Protein AF-A0AAE0E2T1-F1 (afdb_monomer_lite)

Radius of gyration: 16.75 Å; chains: 1; bounding box: 34×40×48 Å

Foldseek 3Di:
DPPPVVVVVPPAWDWDDDPWKTKTKGKDWDDDDPPLPDDDDDPVNVQPFTWMKMKMKIDTPPAQKIKIKIFIAGPVRHTPDMDIDIGGHDDDRVVRRVVNVVVSVVVCVVVVRDDDDD

Organism: NCBI:txid43782

Secondary structure (DSSP, 8-state):
--TTHHHHHTTTEEEEE-SSEEEEEEEEEPP--TTTTS----GGGGGSS--EEEEEEEEETT-SEEEEEEEEE-TT--EEEEEEEEEES---HHHHHHHHHHHHHHHHHHTT------

pLDDT: mean 70.56, std 21.4, range [35.97, 95.19]

Sequence (118 aa):
MKGIIERERERERVWFEDEENLWKRRVVASPRCDKCADLVESISHAIFCHLKLNTAVVIRKNVRSIGVEAAIQDDKGLVIAALSIQLPGLFNADIGELIALREGLLLVHLYNLQIDSA

Structure (mmCIF, N/CA/C/O backbone):
data_AF-A0AAE0E2T1-F1
#
_entry.id   AF-A0AAE0E2T1-F1
#
loop_
_atom_site.group_PDB
_atom_site.id
_atom_site.type_symbol
_atom_site.label_atom_id
_atom_site.label_alt_id
_atom_site.label_comp_id
_atom_site.label_asym_id
_atom_site.label_entity_id
_atom_site.label_seq_id
_atom_site.pdbx_PDB_ins_code
_atom_site.Cartn_x
_atom_site.Cartn_y
_atom_site.Cartn_z
_atom_site.occupancy
_atom_site.B_iso_or_equiv
_atom_site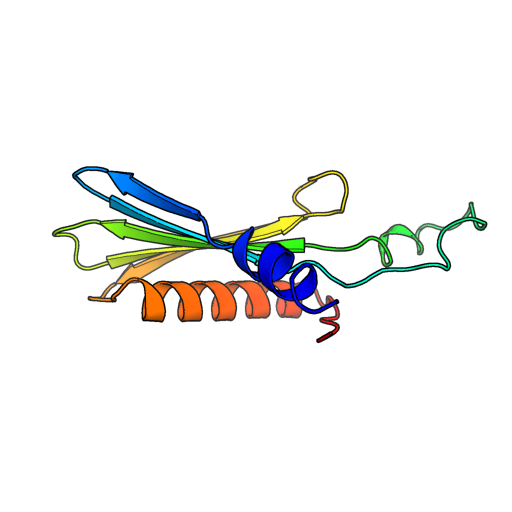.auth_seq_id
_atom_site.auth_comp_id
_atom_site.auth_asym_id
_atom_site.auth_atom_id
_atom_site.pdbx_PDB_model_num
ATOM 1 N N . MET A 1 1 ? -4.810 -30.250 -14.085 1.00 42.56 1 MET A N 1
ATOM 2 C CA . MET A 1 1 ? -3.946 -29.058 -14.251 1.00 42.56 1 MET A CA 1
ATOM 3 C C . MET A 1 1 ? -4.628 -27.780 -13.719 1.00 42.56 1 MET A C 1
ATOM 5 O O . MET A 1 1 ? -4.582 -26.753 -14.373 1.00 42.56 1 MET A O 1
ATOM 9 N N . LYS A 1 2 ? -5.274 -27.831 -12.535 1.00 41.34 2 LYS A N 1
ATOM 10 C CA . LYS A 1 2 ? -5.961 -26.678 -11.900 1.00 41.34 2 LYS A CA 1
ATOM 11 C C . LYS A 1 2 ? -5.257 -26.139 -10.639 1.00 41.34 2 LYS A C 1
ATOM 13 O O . LYS A 1 2 ? -5.540 -25.034 -10.219 1.00 41.34 2 LYS A O 1
ATOM 18 N N . GLY A 1 3 ? -4.291 -26.869 -10.074 1.00 37.16 3 GLY A N 1
ATOM 19 C CA . GLY A 1 3 ? -3.725 -26.562 -8.749 1.00 37.16 3 GLY A CA 1
ATOM 20 C C . GLY A 1 3 ? -2.478 -25.667 -8.704 1.00 37.16 3 GLY A C 1
ATOM 21 O O . GLY A 1 3 ? -1.849 -25.614 -7.649 1.00 37.16 3 GLY A O 1
ATOM 22 N N . ILE A 1 4 ? -2.070 -25.038 -9.814 1.00 42.09 4 ILE A N 1
ATOM 23 C CA . ILE A 1 4 ? -0.906 -24.123 -9.855 1.00 42.09 4 ILE A CA 1
ATOM 24 C C . ILE A 1 4 ? -1.366 -22.656 -9.835 1.00 42.09 4 ILE A C 1
ATOM 26 O O . ILE A 1 4 ? -0.802 -21.863 -9.093 1.00 42.09 4 ILE A O 1
ATOM 30 N N . ILE A 1 5 ? -2.460 -22.327 -10.532 1.00 44.03 5 ILE A N 1
ATOM 31 C CA . ILE A 1 5 ? -3.003 -20.957 -10.607 1.00 44.03 5 ILE A CA 1
ATOM 32 C C . ILE A 1 5 ? -3.603 -20.504 -9.259 1.00 44.03 5 ILE A C 1
ATOM 34 O O . ILE A 1 5 ? -3.469 -19.345 -8.878 1.00 44.03 5 ILE A O 1
ATOM 38 N N . GLU A 1 6 ? -4.200 -21.414 -8.479 1.00 40.91 6 GLU A N 1
ATOM 39 C CA . GLU A 1 6 ? -4.692 -21.097 -7.123 1.00 40.91 6 GLU A CA 1
ATOM 40 C C . GLU A 1 6 ? -3.555 -20.901 -6.109 1.00 40.91 6 GLU A C 1
ATOM 42 O O . GLU A 1 6 ? -3.631 -20.012 -5.266 1.00 40.91 6 GLU A O 1
ATOM 47 N N . ARG A 1 7 ? -2.441 -21.634 -6.253 1.00 39.91 7 ARG A N 1
ATOM 48 C CA . ARG A 1 7 ? -1.286 -21.532 -5.343 1.00 39.91 7 ARG A CA 1
ATOM 49 C C . ARG A 1 7 ? -0.430 -20.279 -5.540 1.00 39.91 7 ARG A C 1
ATOM 51 O O . ARG A 1 7 ? 0.361 -19.956 -4.655 1.00 39.91 7 ARG A O 1
ATOM 58 N N . GLU A 1 8 ? -0.557 -19.588 -6.670 1.00 39.31 8 GLU A N 1
ATOM 59 C CA . GLU A 1 8 ? 0.080 -18.280 -6.885 1.00 39.31 8 GLU A CA 1
ATOM 60 C C . GLU A 1 8 ? -0.802 -17.121 -6.393 1.00 39.31 8 GLU A C 1
ATOM 62 O O . GLU A 1 8 ? -0.264 -16.152 -5.865 1.00 39.31 8 GLU A O 1
ATOM 67 N N . ARG A 1 9 ? -2.140 -17.259 -6.408 1.00 40.44 9 ARG A N 1
ATOM 68 C CA . ARG A 1 9 ? -3.065 -16.292 -5.774 1.00 40.44 9 ARG A CA 1
ATOM 69 C C . ARG A 1 9 ? -2.967 -16.244 -4.246 1.00 40.44 9 ARG A C 1
ATOM 71 O O . ARG A 1 9 ? -3.300 -15.225 -3.647 1.00 40.44 9 ARG A O 1
ATOM 78 N N . GLU A 1 10 ? -2.525 -17.326 -3.612 1.00 39.69 10 GLU A N 1
ATOM 79 C CA . GLU A 1 10 ? -2.440 -17.446 -2.148 1.00 39.69 10 GLU A CA 1
ATOM 80 C C . GLU A 1 10 ? -1.107 -16.984 -1.538 1.00 39.69 10 GLU A C 1
ATOM 82 O O . GLU A 1 10 ? -1.016 -16.844 -0.321 1.00 39.69 10 GLU A O 1
ATOM 87 N N . ARG A 1 11 ? -0.076 -16.681 -2.344 1.00 42.00 11 ARG A N 1
ATOM 88 C CA . ARG A 1 11 ? 1.233 -16.238 -1.816 1.00 42.00 11 ARG A CA 1
ATOM 89 C C . ARG A 1 11 ? 1.331 -14.750 -1.470 1.00 42.00 11 ARG A C 1
ATOM 91 O O . ARG A 1 11 ? 2.320 -14.352 -0.865 1.00 42.00 11 ARG A O 1
ATOM 98 N N . GLU A 1 12 ? 0.341 -13.929 -1.815 1.00 47.78 12 GLU A N 1
ATOM 99 C CA . GLU A 1 12 ? 0.452 -12.460 -1.722 1.00 47.78 12 GLU A CA 1
ATOM 100 C C . GLU A 1 12 ? -0.390 -11.803 -0.620 1.00 47.78 12 GLU A C 1
ATOM 102 O O . GLU A 1 12 ? -0.497 -10.578 -0.577 1.00 47.78 12 GLU A O 1
ATOM 107 N N . ARG A 1 13 ? -0.964 -12.584 0.302 1.00 47.78 13 ARG A N 1
ATOM 108 C CA . ARG A 1 13 ? -1.699 -12.053 1.457 1.00 47.78 13 ARG A CA 1
ATOM 109 C C . ARG A 1 13 ? -1.110 -12.622 2.740 1.00 47.78 13 ARG A C 1
ATOM 111 O O . ARG A 1 13 ? -1.481 -13.709 3.169 1.00 47.78 13 ARG A O 1
ATOM 118 N N . VAL A 1 14 ? -0.174 -11.889 3.334 1.00 55.31 14 VAL A N 1
ATOM 119 C CA . VAL A 1 14 ? 0.407 -12.274 4.623 1.00 55.31 14 VAL A CA 1
ATOM 120 C C . VAL A 1 14 ? -0.293 -11.494 5.725 1.00 55.31 14 VAL A C 1
ATOM 122 O O . VAL A 1 14 ? -0.335 -10.262 5.689 1.00 55.31 14 VAL A O 1
ATOM 125 N N . TRP A 1 15 ? -0.858 -12.233 6.673 1.00 47.22 15 TRP A N 1
ATOM 126 C CA . TRP A 1 15 ? -1.430 -11.703 7.900 1.00 47.22 15 TRP A CA 1
ATOM 127 C C . TRP A 1 15 ? -0.422 -11.892 9.026 1.00 47.22 15 TRP A C 1
ATOM 129 O O . TRP A 1 15 ? 0.064 -13.003 9.235 1.00 47.22 15 TRP A O 1
ATOM 139 N N . PHE A 1 16 ? -0.125 -10.813 9.742 1.00 48.97 16 PHE A N 1
ATOM 140 C CA . PHE A 1 16 ? 0.597 -10.876 11.006 1.00 48.97 16 PHE A CA 1
ATOM 141 C C . PHE A 1 16 ? -0.290 -10.258 12.081 1.00 48.97 16 PHE A C 1
ATOM 143 O O . PHE A 1 16 ? -0.753 -9.122 11.939 1.00 48.97 16 PHE A O 1
ATOM 150 N N . GLU A 1 17 ? -0.544 -11.034 13.128 1.00 48.94 17 GLU A N 1
ATOM 151 C CA . GLU A 1 17 ? -1.265 -10.600 14.316 1.00 48.94 17 GLU A CA 1
ATOM 152 C C . GLU A 1 17 ? -0.275 -10.564 15.478 1.00 48.94 17 GLU A C 1
ATOM 154 O O . GLU A 1 17 ? 0.371 -11.567 15.782 1.00 48.94 17 GLU A O 1
ATOM 159 N N . ASP A 1 18 ? -0.157 -9.405 16.115 1.00 58.91 18 ASP A N 1
ATOM 160 C CA . ASP A 1 18 ? 0.387 -9.294 17.464 1.00 58.91 18 ASP A CA 1
ATOM 161 C C . ASP A 1 18 ? -0.729 -8.818 18.413 1.00 58.91 18 ASP A C 1
ATOM 163 O O . ASP A 1 18 ? -1.857 -8.525 17.988 1.00 58.91 18 ASP A O 1
ATOM 167 N N . GLU A 1 19 ? -0.475 -8.814 19.724 1.00 52.72 19 GLU A N 1
ATOM 168 C CA . GLU A 1 19 ? -1.513 -8.489 20.710 1.00 52.72 19 GLU A CA 1
ATOM 169 C C . GLU A 1 19 ? -2.131 -7.091 20.479 1.00 52.72 19 GLU A C 1
ATOM 171 O O . GLU A 1 19 ? -3.314 -6.895 20.775 1.00 52.72 19 GLU A O 1
ATOM 176 N N . GLU A 1 20 ? -1.412 -6.166 19.829 1.00 54.84 20 GLU A N 1
ATOM 177 C CA . GLU A 1 20 ? -1.783 -4.752 19.688 1.00 54.84 20 GLU A CA 1
ATOM 178 C C . GLU A 1 20 ? -2.171 -4.325 18.258 1.00 54.84 20 GLU A C 1
ATOM 180 O O . GLU A 1 20 ? -2.929 -3.361 18.086 1.00 54.84 20 GLU A O 1
ATOM 185 N N . ASN A 1 21 ? -1.711 -5.040 17.228 1.00 54.31 21 ASN A N 1
ATOM 186 C CA . ASN A 1 21 ? -1.791 -4.620 15.832 1.00 54.31 21 ASN A CA 1
ATOM 187 C C . ASN A 1 21 ? -2.232 -5.744 14.893 1.00 54.31 21 ASN A C 1
ATOM 189 O O . ASN A 1 21 ? -1.878 -6.914 15.045 1.00 54.31 21 ASN A O 1
ATOM 193 N N . LEU A 1 22 ? -2.961 -5.345 13.853 1.00 59.84 22 LEU A N 1
ATOM 194 C CA . LEU A 1 22 ? -3.305 -6.202 12.730 1.00 59.84 22 LEU A CA 1
ATOM 195 C C . LEU A 1 22 ? -2.690 -5.633 11.451 1.00 59.84 22 LEU A C 1
ATOM 197 O O . LEU A 1 22 ? -2.949 -4.478 11.096 1.00 59.84 22 LEU A O 1
ATOM 201 N N . TRP A 1 23 ? -1.880 -6.448 10.777 1.00 58.22 23 TRP A N 1
ATOM 202 C CA . TRP A 1 23 ? -1.137 -6.058 9.582 1.00 58.22 23 TRP A CA 1
ATOM 203 C C . TRP A 1 23 ? -1.592 -6.869 8.377 1.00 58.22 23 TRP A C 1
ATOM 205 O O . TRP A 1 23 ? -1.654 -8.101 8.429 1.00 58.22 23 TRP A O 1
ATOM 215 N N . LYS A 1 24 ? -1.854 -6.178 7.266 1.00 63.75 24 LYS A N 1
ATOM 216 C CA . LYS A 1 24 ? -2.123 -6.816 5.974 1.00 63.75 24 LYS A CA 1
ATOM 217 C C . LYS A 1 24 ? -1.251 -6.181 4.908 1.00 63.75 24 LYS A C 1
ATOM 219 O O . LYS A 1 24 ? -1.304 -4.968 4.717 1.00 63.75 24 LYS A O 1
ATOM 224 N N . ARG A 1 25 ? -0.465 -7.003 4.212 1.00 57.75 25 ARG A N 1
ATOM 225 C CA . ARG A 1 25 ? 0.360 -6.584 3.073 1.00 57.75 25 ARG A CA 1
ATOM 226 C C . ARG A 1 25 ? -0.163 -7.228 1.799 1.00 57.75 25 ARG A C 1
ATOM 228 O O . ARG A 1 25 ? -0.399 -8.435 1.779 1.00 57.75 25 ARG A O 1
ATOM 235 N N . ARG A 1 26 ? -0.279 -6.425 0.744 1.00 59.53 26 ARG A N 1
ATOM 236 C CA . ARG A 1 26 ? -0.561 -6.875 -0.617 1.00 59.53 26 ARG A CA 1
ATOM 237 C C . ARG A 1 26 ? 0.539 -6.406 -1.555 1.00 59.53 26 ARG A C 1
ATOM 239 O O . ARG A 1 26 ? 1.059 -5.298 -1.433 1.00 59.53 26 ARG A O 1
ATOM 246 N N . VAL A 1 27 ? 0.877 -7.272 -2.491 1.00 56.41 27 VAL A N 1
ATOM 247 C CA . VAL A 1 27 ? 1.742 -6.986 -3.624 1.00 56.41 27 VAL A CA 1
ATOM 248 C C . VAL A 1 27 ? 0.886 -7.011 -4.878 1.00 56.41 27 VAL A C 1
ATOM 250 O O . VAL A 1 27 ? 0.081 -7.918 -5.034 1.00 56.41 27 VAL A O 1
ATOM 253 N N . VAL A 1 28 ? 1.075 -6.049 -5.773 1.00 55.72 28 VAL A N 1
ATOM 254 C CA . VAL A 1 28 ? 0.568 -6.115 -7.143 1.00 55.72 28 VAL A CA 1
ATOM 255 C C . VAL A 1 28 ? 1.773 -6.039 -8.073 1.00 55.72 28 VAL A C 1
ATOM 257 O O . VAL A 1 28 ? 2.445 -5.008 -8.140 1.00 55.72 28 VAL A O 1
ATOM 260 N N . ALA A 1 29 ? 2.089 -7.154 -8.728 1.00 49.44 29 ALA A N 1
ATOM 261 C CA . ALA A 1 29 ? 3.136 -7.236 -9.742 1.00 49.44 29 ALA A CA 1
ATO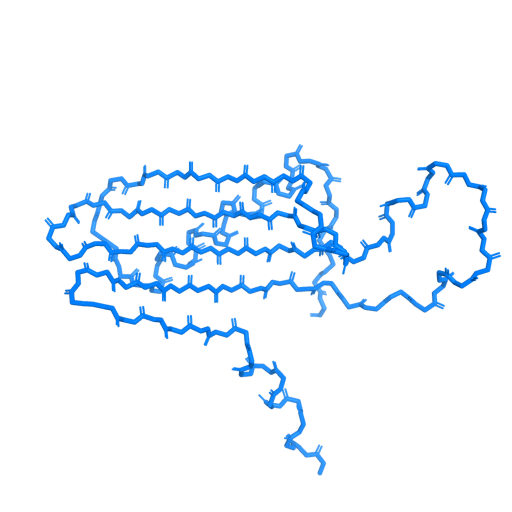M 262 C C . ALA A 1 29 ? 2.535 -7.086 -11.150 1.00 49.44 29 ALA A C 1
ATOM 264 O O . ALA A 1 29 ? 1.431 -7.570 -11.401 1.00 49.44 29 ALA A O 1
ATOM 265 N N . SER A 1 30 ? 3.270 -6.449 -12.065 1.00 45.41 30 SER A N 1
ATOM 266 C CA . SER A 1 30 ? 2.921 -6.419 -13.492 1.00 45.41 30 SER A CA 1
ATOM 267 C C . SER A 1 30 ? 3.277 -7.761 -14.180 1.00 45.41 30 SER A C 1
ATOM 269 O O . SER A 1 30 ? 4.240 -8.417 -13.762 1.00 45.41 30 SER A O 1
ATOM 271 N N . PRO A 1 31 ? 2.527 -8.243 -15.194 1.00 44.66 31 PRO A N 1
ATOM 272 C CA . PRO A 1 31 ? 2.825 -9.497 -15.886 1.00 44.66 31 PRO A CA 1
ATOM 273 C C . PRO A 1 31 ? 3.786 -9.285 -17.068 1.00 44.66 31 PRO A C 1
ATOM 275 O O . PRO A 1 31 ? 3.455 -8.611 -18.031 1.00 44.66 31 PRO A O 1
ATOM 278 N N . ARG A 1 32 ? 4.968 -9.911 -16.979 1.00 46.56 32 ARG A N 1
ATOM 279 C CA . ARG A 1 32 ? 5.972 -10.280 -18.018 1.00 46.56 32 ARG A CA 1
ATOM 280 C C . ARG A 1 32 ? 6.192 -9.360 -19.250 1.00 46.56 32 ARG A C 1
ATOM 282 O O . ARG A 1 32 ? 5.332 -9.191 -20.102 1.00 46.56 32 ARG A O 1
ATOM 289 N N . CYS A 1 33 ? 7.449 -8.916 -19.420 1.00 48.91 33 CYS A N 1
ATOM 290 C CA . CYS A 1 33 ? 8.010 -8.360 -20.662 1.00 48.91 33 CYS A CA 1
ATOM 291 C C . CYS A 1 33 ? 8.965 -9.407 -21.242 1.00 48.91 33 CYS A C 1
ATOM 293 O O . CYS A 1 33 ? 10.053 -9.594 -20.702 1.00 48.91 33 CYS A O 1
ATOM 295 N N . ASP A 1 34 ? 8.604 -10.042 -22.354 1.00 48.91 34 ASP A N 1
ATOM 296 C CA . ASP A 1 34 ? 9.499 -10.975 -23.060 1.00 48.91 34 ASP A CA 1
ATOM 297 C C . ASP A 1 34 ? 10.457 -10.245 -24.036 1.00 48.91 34 ASP A C 1
ATOM 299 O O . ASP A 1 34 ? 11.299 -10.865 -24.676 1.00 48.91 34 ASP A O 1
ATOM 303 N N . LYS A 1 35 ? 10.341 -8.914 -24.172 1.00 49.31 35 LYS A N 1
ATOM 304 C CA . LYS A 1 35 ? 11.055 -8.090 -25.177 1.00 49.31 35 LYS A CA 1
ATOM 305 C C . LYS A 1 35 ? 12.369 -7.470 -24.693 1.00 49.31 35 LYS A C 1
ATOM 307 O O . LYS A 1 35 ? 13.042 -6.778 -25.450 1.00 49.31 35 LYS A O 1
ATOM 312 N N . CYS A 1 36 ? 12.719 -7.687 -23.435 1.00 50.62 36 CYS A N 1
ATOM 313 C CA . CYS A 1 36 ? 13.720 -6.895 -22.735 1.00 50.62 36 CYS A CA 1
ATOM 314 C C . CYS A 1 36 ? 15.174 -7.441 -22.883 1.00 50.62 36 CYS A C 1
ATOM 316 O O . CYS A 1 36 ? 16.080 -6.934 -22.229 1.00 50.62 36 CYS A O 1
ATOM 318 N N . ALA A 1 37 ? 15.424 -8.460 -23.725 1.00 44.66 37 ALA A N 1
ATOM 319 C CA . ALA A 1 37 ? 16.718 -9.160 -23.792 1.00 44.66 37 ALA A CA 1
ATOM 320 C C . ALA A 1 37 ? 17.817 -8.481 -24.643 1.00 44.66 37 ALA A C 1
ATOM 322 O O . ALA A 1 37 ? 18.991 -8.690 -24.351 1.00 44.66 37 ALA A O 1
ATOM 323 N N . ASP A 1 38 ? 17.480 -7.654 -25.644 1.00 43.94 38 ASP A N 1
ATOM 324 C CA . ASP A 1 38 ? 18.436 -7.371 -26.737 1.00 43.94 38 ASP A CA 1
ATOM 325 C C . ASP A 1 38 ? 18.859 -5.905 -26.954 1.00 43.94 38 ASP A C 1
ATOM 327 O O . ASP A 1 38 ? 19.617 -5.637 -27.884 1.00 43.94 38 ASP A O 1
ATOM 331 N N . LEU A 1 39 ? 18.427 -4.924 -26.151 1.00 40.44 39 LEU A N 1
ATOM 332 C CA . LEU A 1 39 ? 18.713 -3.509 -26.460 1.00 40.44 39 LEU A CA 1
ATOM 333 C C . LEU A 1 39 ? 19.295 -2.730 -25.276 1.00 40.44 39 LEU A C 1
ATOM 335 O O . LEU A 1 39 ? 18.586 -2.103 -24.484 1.00 40.44 39 LEU A O 1
ATOM 339 N N . VAL A 1 40 ? 20.628 -2.762 -25.216 1.00 44.94 40 VAL A N 1
ATOM 340 C CA . VAL A 1 40 ? 21.478 -1.778 -24.537 1.00 44.94 40 VAL A CA 1
ATOM 341 C C . VAL A 1 40 ? 21.421 -0.466 -25.336 1.00 44.94 40 VAL A C 1
ATOM 343 O O . VAL A 1 40 ? 21.361 -0.496 -26.559 1.00 44.94 40 VAL A O 1
ATOM 346 N N . GLU A 1 41 ? 21.473 0.667 -24.631 1.00 43.19 41 GLU A N 1
ATOM 347 C CA . GLU A 1 41 ? 21.545 2.049 -25.149 1.00 43.19 41 GLU A CA 1
ATOM 348 C C . GLU A 1 41 ? 20.210 2.774 -25.403 1.00 43.19 41 GLU A C 1
ATOM 350 O O . GLU A 1 41 ? 19.799 3.055 -26.523 1.00 43.19 41 GLU A O 1
ATOM 355 N N . SER A 1 42 ? 19.539 3.173 -24.322 1.00 38.38 42 SER A N 1
ATOM 356 C CA . SER A 1 42 ? 19.067 4.557 -24.119 1.00 38.38 42 SER A CA 1
ATOM 357 C C . SER A 1 42 ? 18.269 4.645 -22.818 1.00 38.38 42 SER A C 1
ATOM 359 O O . SER A 1 42 ? 17.622 3.694 -22.384 1.00 38.38 42 SER A O 1
ATOM 361 N N . ILE A 1 43 ? 18.324 5.813 -22.179 1.00 38.88 43 ILE A N 1
ATOM 362 C CA . ILE A 1 43 ? 17.730 6.160 -20.872 1.00 38.88 43 ILE A CA 1
ATOM 363 C C . ILE A 1 43 ? 16.197 5.921 -20.816 1.00 38.88 43 ILE A C 1
ATOM 365 O O . ILE A 1 43 ? 15.589 5.940 -19.751 1.00 38.88 43 ILE A O 1
ATOM 369 N N . SER A 1 44 ? 15.583 5.584 -21.948 1.00 39.38 44 SER A N 1
ATOM 370 C CA . SER A 1 44 ? 14.190 5.174 -22.123 1.00 39.38 44 SER A CA 1
ATOM 371 C C . SER A 1 44 ? 13.851 3.782 -21.558 1.00 39.38 44 SER A C 1
ATOM 373 O O . SER A 1 44 ? 12.676 3.492 -21.358 1.00 39.38 44 SER A O 1
ATOM 375 N N . HIS A 1 45 ? 14.831 2.899 -21.308 1.00 35.97 45 HIS A N 1
ATOM 376 C CA . HIS A 1 45 ? 14.556 1.489 -20.960 1.00 35.97 45 HIS A CA 1
ATOM 377 C C . HIS A 1 45 ? 14.313 1.224 -19.462 1.00 35.97 45 HIS A C 1
ATOM 379 O O . HIS A 1 45 ? 13.772 0.181 -19.108 1.00 35.97 45 HIS A O 1
ATOM 385 N N . ALA A 1 46 ? 14.605 2.182 -18.574 1.00 37.47 46 ALA A N 1
ATOM 386 C CA . ALA A 1 46 ? 14.185 2.096 -17.166 1.00 37.47 46 ALA A CA 1
ATOM 387 C C . ALA A 1 46 ? 12.646 2.102 -17.003 1.00 37.47 46 ALA A C 1
ATOM 389 O O . ALA A 1 46 ? 12.132 1.805 -15.929 1.00 37.47 46 ALA A O 1
ATOM 390 N N . ILE A 1 47 ? 11.915 2.421 -18.078 1.00 45.22 47 ILE A N 1
ATOM 391 C CA . ILE A 1 47 ? 10.457 2.579 -18.110 1.00 45.22 47 ILE A CA 1
ATOM 392 C C . ILE A 1 47 ? 9.720 1.233 -18.310 1.00 45.22 47 ILE A C 1
ATOM 394 O O . ILE A 1 47 ? 8.519 1.174 -18.080 1.00 45.22 47 ILE A O 1
ATOM 398 N N . PHE A 1 48 ? 10.405 0.137 -18.672 1.00 44.28 48 PHE A N 1
ATOM 399 C CA . PHE A 1 48 ? 9.769 -1.170 -18.955 1.00 44.28 48 PHE A CA 1
ATOM 400 C C . PHE A 1 48 ? 10.164 -2.314 -17.998 1.00 44.28 48 PHE A C 1
ATOM 402 O O . PHE A 1 48 ? 9.874 -3.481 -18.268 1.00 44.28 48 PHE A O 1
ATOM 409 N N . CYS A 1 49 ? 10.793 -2.000 -16.862 1.00 53.25 49 CYS A N 1
ATOM 410 C CA . CYS A 1 49 ? 10.960 -2.958 -15.767 1.00 53.25 49 CYS A CA 1
ATOM 411 C C . CYS A 1 49 ? 9.653 -3.085 -14.972 1.00 53.25 49 CYS A C 1
ATOM 413 O O . CYS A 1 49 ? 8.955 -2.096 -14.757 1.00 53.25 49 CYS A O 1
ATOM 415 N N . HIS A 1 50 ? 9.325 -4.303 -14.531 1.00 68.88 50 HIS A N 1
ATOM 416 C CA . HIS A 1 50 ? 8.116 -4.607 -13.757 1.00 68.88 50 HIS A CA 1
ATOM 417 C C . HIS A 1 50 ? 8.080 -3.807 -12.459 1.00 68.88 50 HIS A C 1
ATOM 419 O O . HIS A 1 50 ? 8.656 -4.218 -11.454 1.00 68.88 50 HIS A O 1
ATOM 425 N N . LEU A 1 51 ? 7.391 -2.667 -12.473 1.00 81.75 51 LEU A N 1
ATOM 426 C CA . LEU A 1 51 ? 7.122 -1.927 -11.254 1.00 81.75 51 LEU A CA 1
ATOM 427 C C . LEU A 1 51 ? 6.088 -2.683 -10.427 1.00 81.75 51 LEU A C 1
ATOM 429 O O . LEU A 1 51 ? 5.070 -3.162 -10.928 1.00 81.75 51 LEU A O 1
ATOM 433 N N . LYS A 1 52 ? 6.371 -2.788 -9.135 1.00 85.12 52 LYS A N 1
ATOM 434 C CA . LYS A 1 52 ? 5.559 -3.498 -8.161 1.00 85.12 52 LYS A CA 1
ATOM 435 C C . LYS A 1 52 ? 4.993 -2.513 -7.154 1.00 85.12 52 LYS A C 1
ATOM 437 O O . LYS A 1 52 ? 5.743 -1.867 -6.421 1.00 85.12 52 LYS A O 1
ATOM 442 N N . LEU A 1 53 ? 3.667 -2.438 -7.086 1.00 88.75 53 LEU A N 1
ATOM 443 C CA . LEU A 1 53 ? 2.966 -1.672 -6.064 1.00 88.75 53 LEU A CA 1
ATOM 444 C C . LEU A 1 53 ? 2.744 -2.570 -4.843 1.00 88.75 53 LEU A C 1
ATOM 446 O O . LEU A 1 53 ? 1.987 -3.536 -4.883 1.00 88.75 53 LEU A O 1
ATOM 450 N N . ASN A 1 54 ? 3.417 -2.257 -3.744 1.00 90.75 54 ASN A N 1
ATOM 451 C CA . ASN A 1 54 ? 3.171 -2.852 -2.439 1.00 90.75 54 ASN A CA 1
ATOM 452 C C . ASN A 1 54 ? 2.239 -1.929 -1.662 1.00 90.75 54 ASN A C 1
ATOM 454 O O . ASN A 1 54 ? 2.493 -0.732 -1.605 1.00 90.75 54 ASN A O 1
ATOM 458 N N . THR A 1 55 ? 1.218 -2.470 -1.012 1.00 92.81 55 THR A N 1
ATOM 459 C CA . THR A 1 55 ? 0.349 -1.704 -0.114 1.00 92.81 55 THR A CA 1
ATOM 460 C C . THR A 1 55 ? 0.238 -2.407 1.224 1.00 92.81 55 THR A C 1
ATOM 462 O O . THR A 1 55 ? 0.193 -3.640 1.277 1.00 92.81 55 THR A O 1
ATOM 465 N N . ALA A 1 56 ? 0.174 -1.638 2.301 1.00 92.81 56 ALA A N 1
ATOM 466 C CA . ALA A 1 56 ? -0.024 -2.160 3.637 1.00 92.81 56 ALA A CA 1
ATOM 467 C C . ALA A 1 56 ? -1.022 -1.312 4.421 1.00 92.81 56 ALA A C 1
ATOM 469 O O . ALA A 1 56 ? -1.177 -0.113 4.189 1.00 92.81 56 ALA A O 1
ATOM 470 N N . VAL A 1 57 ? -1.704 -1.962 5.356 1.00 93.25 57 VAL A N 1
ATOM 471 C CA . VAL A 1 57 ? -2.526 -1.288 6.354 1.00 93.25 57 VAL A CA 1
ATOM 472 C C . VAL A 1 57 ? -2.171 -1.796 7.742 1.00 93.25 57 VAL A C 1
ATOM 474 O O . VAL A 1 57 ? -1.931 -2.991 7.940 1.00 93.25 57 VAL A O 1
ATOM 477 N N . VAL A 1 58 ? -2.161 -0.862 8.685 1.00 92.19 58 VAL A N 1
ATOM 478 C CA . VAL A 1 58 ? -1.925 -1.076 10.107 1.00 92.19 58 VAL A CA 1
ATOM 479 C C . VAL A 1 58 ? -3.167 -0.652 10.861 1.00 92.19 58 VAL A C 1
ATOM 481 O O . VAL A 1 58 ? -3.584 0.507 10.791 1.00 92.19 58 VAL A O 1
ATOM 484 N N . ILE A 1 59 ? -3.746 -1.582 11.609 1.00 89.25 59 ILE A N 1
ATOM 485 C CA . ILE A 1 59 ? -4.890 -1.304 12.474 1.00 89.25 59 ILE A CA 1
ATOM 486 C C . ILE A 1 59 ? -4.464 -1.550 13.912 1.00 89.25 59 ILE A C 1
ATOM 488 O O . ILE A 1 59 ? -4.164 -2.681 14.291 1.00 89.25 59 ILE A O 1
ATOM 492 N N . ARG A 1 60 ? -4.453 -0.482 14.712 1.00 83.81 60 ARG A N 1
ATOM 493 C CA . ARG A 1 60 ? -4.175 -0.543 16.149 1.00 83.81 60 ARG A CA 1
ATOM 494 C C . ARG A 1 60 ? -5.462 -0.779 16.916 1.00 83.81 60 ARG A C 1
ATOM 496 O O . ARG A 1 60 ? -6.408 0.006 16.802 1.00 83.81 60 ARG A O 1
ATOM 503 N N . LYS A 1 61 ? -5.495 -1.825 17.741 1.00 73.75 61 LYS A N 1
ATOM 504 C CA . LYS A 1 61 ? -6.614 -2.046 18.665 1.00 73.75 61 LYS A CA 1
ATOM 505 C C . LYS A 1 61 ? -6.685 -0.850 19.626 1.00 73.75 61 LYS A C 1
ATOM 507 O O . LYS A 1 61 ? -5.668 -0.389 20.130 1.00 73.75 61 LYS A O 1
ATOM 512 N N . ASN A 1 62 ? -7.887 -0.320 19.851 1.00 78.69 62 ASN A N 1
ATOM 513 C CA . ASN A 1 62 ? -8.179 0.829 20.731 1.00 78.69 62 ASN A CA 1
ATOM 514 C C . ASN A 1 62 ? -7.746 2.222 20.241 1.00 78.69 62 ASN A C 1
ATOM 516 O O . ASN A 1 62 ? -7.995 3.208 20.937 1.00 78.69 62 ASN A O 1
ATOM 520 N N . VAL A 1 63 ? -7.181 2.346 19.039 1.00 80.25 63 VAL A N 1
ATOM 521 C CA . VAL A 1 63 ? -6.919 3.652 18.419 1.00 80.25 63 VAL A CA 1
ATOM 522 C C . VAL A 1 63 ? -7.974 3.909 17.345 1.00 80.25 63 VAL A C 1
ATOM 524 O O . VAL A 1 63 ? -8.259 3.051 16.517 1.00 80.25 63 VAL A O 1
ATOM 527 N N . ARG A 1 64 ? -8.575 5.106 17.339 1.00 88.06 64 ARG A N 1
ATOM 528 C CA . ARG A 1 64 ? -9.552 5.525 16.313 1.00 88.06 64 ARG A CA 1
ATOM 529 C C . ARG A 1 64 ? -8.858 6.025 15.042 1.00 88.06 64 ARG A C 1
ATOM 531 O O . ARG A 1 64 ? -9.159 7.118 14.560 1.00 88.06 64 ARG A O 1
ATOM 538 N N . SER A 1 65 ? -7.892 5.267 14.543 1.00 91.31 65 SER A N 1
ATOM 539 C CA . SER A 1 65 ? -7.231 5.538 13.270 1.00 91.31 65 SER A CA 1
ATOM 540 C C . SER A 1 65 ? -6.574 4.287 12.699 1.00 91.31 65 SER A C 1
ATOM 542 O O . SER A 1 65 ? -6.327 3.312 13.410 1.00 91.31 65 SER A O 1
ATOM 544 N N . ILE A 1 66 ? -6.272 4.341 11.405 1.00 93.62 66 ILE A N 1
ATOM 545 C CA . ILE A 1 66 ? -5.460 3.346 10.702 1.00 93.62 66 ILE A CA 1
ATOM 546 C C . ILE A 1 66 ? -4.229 4.008 10.090 1.00 93.62 66 ILE A C 1
ATOM 548 O O . ILE A 1 66 ? -4.273 5.180 9.711 1.00 93.62 66 ILE A O 1
ATOM 552 N N . GLY A 1 67 ? -3.140 3.252 9.994 1.00 94.75 67 GLY A N 1
ATOM 553 C CA . GLY A 1 67 ? -1.988 3.592 9.165 1.00 94.75 67 GLY A CA 1
ATOM 554 C C . GLY A 1 67 ? -2.139 2.937 7.799 1.00 94.75 67 GLY A C 1
ATOM 555 O O . GLY A 1 67 ? -2.452 1.753 7.721 1.00 94.75 67 GLY A O 1
ATOM 556 N N . VAL A 1 68 ? -1.943 3.694 6.731 1.00 94.44 68 VAL A N 1
ATOM 557 C CA . VAL A 1 68 ? -2.017 3.222 5.350 1.00 94.44 68 VAL A CA 1
ATOM 558 C C . VAL A 1 68 ? -0.699 3.528 4.666 1.00 94.44 68 VAL A C 1
ATOM 560 O O . VAL A 1 68 ? -0.208 4.653 4.733 1.00 94.44 68 VAL A O 1
ATOM 563 N N . GLU A 1 69 ? -0.142 2.531 3.991 1.00 94.62 69 GLU A N 1
ATOM 564 C CA . GLU A 1 69 ? 1.156 2.623 3.338 1.00 94.62 69 GLU A CA 1
ATOM 565 C C . GLU A 1 69 ? 1.093 2.080 1.913 1.00 94.62 69 GLU A C 1
ATOM 567 O O . GLU A 1 69 ? 0.400 1.100 1.625 1.00 94.62 69 GLU A O 1
ATOM 572 N N . ALA A 1 70 ? 1.859 2.699 1.020 1.00 94.50 70 ALA A N 1
ATOM 573 C CA . ALA A 1 70 ? 2.078 2.212 -0.331 1.00 94.50 70 ALA A CA 1
ATOM 574 C C . ALA A 1 70 ? 3.530 2.448 -0.756 1.00 94.50 70 ALA A C 1
ATOM 576 O O . ALA A 1 70 ? 4.129 3.454 -0.390 1.00 94.50 70 ALA A O 1
ATOM 577 N N . ALA A 1 71 ? 4.100 1.538 -1.539 1.00 93.19 71 ALA A N 1
ATOM 578 C CA . ALA A 1 71 ? 5.445 1.665 -2.082 1.00 93.19 71 ALA A CA 1
ATOM 579 C C . ALA A 1 71 ? 5.520 1.081 -3.492 1.00 93.19 71 ALA A C 1
ATOM 581 O O . ALA A 1 71 ? 5.149 -0.073 -3.713 1.00 93.19 71 ALA A O 1
ATOM 582 N N . ILE A 1 72 ? 6.045 1.865 -4.427 1.00 90.44 72 ILE A N 1
ATOM 583 C CA . ILE A 1 72 ? 6.355 1.450 -5.794 1.00 90.44 72 ILE A CA 1
ATOM 584 C C . ILE A 1 72 ? 7.826 1.059 -5.823 1.00 90.44 72 ILE A C 1
ATOM 586 O O . ILE A 1 72 ? 8.690 1.862 -5.464 1.00 90.44 72 ILE A O 1
ATOM 590 N N . GLN A 1 73 ? 8.106 -0.176 -6.218 1.00 89.12 73 GLN A N 1
ATOM 591 C CA . GLN A 1 73 ? 9.456 -0.728 -6.284 1.00 89.12 73 GLN A CA 1
ATOM 592 C C . GLN A 1 73 ? 9.751 -1.253 -7.683 1.00 89.12 73 GLN A C 1
ATOM 594 O O . GLN A 1 73 ? 8.835 -1.729 -8.352 1.00 89.12 73 GLN A O 1
ATOM 599 N N . ASP A 1 74 ? 11.007 -1.182 -8.113 1.00 83.38 74 ASP A N 1
ATOM 600 C CA . ASP A 1 74 ? 11.457 -1.919 -9.293 1.00 83.38 74 ASP A CA 1
ATOM 601 C C . ASP A 1 74 ? 11.607 -3.426 -8.999 1.00 83.38 74 ASP A C 1
ATOM 603 O O . ASP A 1 74 ? 11.400 -3.908 -7.878 1.00 83.38 74 ASP A O 1
ATOM 607 N N . ASP A 1 75 ? 11.974 -4.184 -10.026 1.00 80.19 75 ASP A N 1
ATOM 608 C CA . 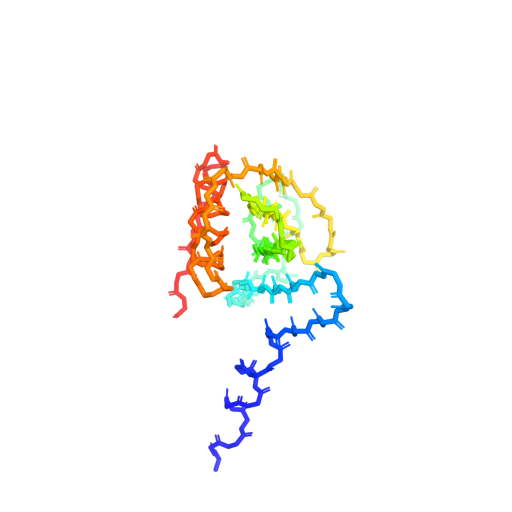ASP A 1 75 ? 12.201 -5.627 -9.966 1.00 80.19 75 ASP A CA 1
ATOM 609 C C . ASP A 1 75 ? 13.393 -6.026 -9.076 1.00 80.19 75 ASP A C 1
ATOM 611 O O . ASP A 1 75 ? 13.467 -7.165 -8.609 1.00 80.19 75 ASP A O 1
ATOM 615 N N . LYS A 1 76 ? 14.298 -5.085 -8.790 1.00 80.44 76 LYS A N 1
ATOM 616 C CA . LYS A 1 76 ? 15.451 -5.252 -7.894 1.00 80.44 76 LYS A CA 1
ATOM 617 C C . LYS A 1 76 ? 15.129 -4.868 -6.447 1.00 80.44 76 LYS A C 1
ATOM 619 O O . LYS A 1 76 ? 15.980 -5.031 -5.572 1.00 80.44 76 LYS A O 1
ATOM 624 N N . GLY A 1 77 ? 13.911 -4.394 -6.178 1.00 81.31 77 GLY A N 1
ATOM 625 C CA . GLY A 1 77 ? 13.461 -3.954 -4.859 1.00 81.31 77 GLY A CA 1
ATOM 626 C C . GLY A 1 77 ? 13.852 -2.516 -4.508 1.00 81.31 77 GLY A C 1
ATOM 627 O O . GLY A 1 77 ? 13.681 -2.113 -3.355 1.00 81.31 77 GLY A O 1
ATOM 628 N N . LEU A 1 78 ? 14.356 -1.727 -5.462 1.00 84.81 78 LEU A N 1
ATOM 629 C CA . LEU A 1 78 ? 14.610 -0.304 -5.264 1.00 84.81 78 LEU A CA 1
ATOM 630 C C . LEU A 1 78 ? 13.276 0.442 -5.178 1.00 84.81 78 LEU A C 1
ATOM 632 O O . LEU A 1 78 ? 12.451 0.370 -6.086 1.00 84.81 78 LEU A O 1
ATOM 636 N N . VAL A 1 79 ? 13.066 1.180 -4.088 1.00 88.44 79 VAL A N 1
ATOM 637 C CA . VAL A 1 79 ? 11.861 1.998 -3.893 1.00 88.44 79 VAL A CA 1
ATOM 638 C C . VAL A 1 79 ? 11.967 3.273 -4.725 1.00 88.44 79 VAL A C 1
ATOM 640 O O . VAL A 1 79 ? 12.849 4.096 -4.494 1.00 88.44 79 VAL A O 1
ATOM 643 N N . ILE A 1 80 ? 11.038 3.447 -5.660 1.00 87.38 80 ILE A N 1
ATOM 644 C CA . ILE A 1 80 ? 10.935 4.631 -6.524 1.00 87.38 80 ILE A CA 1
ATOM 645 C C . ILE A 1 80 ? 10.066 5.702 -5.862 1.00 87.38 80 ILE A C 1
ATOM 647 O O . ILE A 1 80 ? 10.373 6.891 -5.918 1.00 87.38 80 I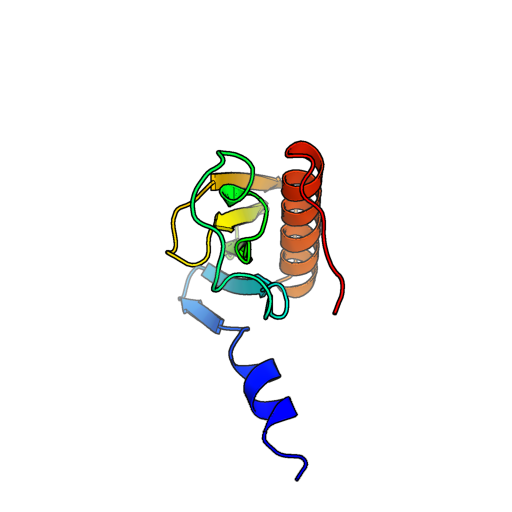LE A O 1
ATOM 651 N N . ALA A 1 81 ? 8.977 5.275 -5.223 1.00 89.81 81 ALA A N 1
ATOM 652 C CA . ALA A 1 81 ? 8.049 6.152 -4.526 1.00 89.81 81 ALA A CA 1
ATOM 653 C C . ALA A 1 81 ? 7.422 5.424 -3.337 1.00 89.81 81 ALA A C 1
ATOM 655 O O . ALA A 1 81 ? 7.208 4.211 -3.388 1.00 89.81 81 ALA A O 1
ATOM 656 N N . ALA A 1 82 ? 7.093 6.166 -2.282 1.00 94.25 82 ALA A N 1
ATOM 657 C CA . ALA A 1 82 ? 6.394 5.636 -1.122 1.00 94.25 82 ALA A CA 1
ATOM 658 C C . ALA A 1 82 ? 5.445 6.673 -0.514 1.00 94.25 82 ALA A C 1
ATOM 660 O O . ALA A 1 82 ? 5.661 7.879 -0.626 1.00 94.25 82 ALA A O 1
ATOM 661 N N . LEU A 1 83 ? 4.407 6.175 0.146 1.00 93.88 83 LEU A N 1
ATOM 662 C CA . LEU A 1 83 ? 3.387 6.932 0.853 1.00 93.88 83 LEU A CA 1
ATOM 663 C C . LEU A 1 83 ? 3.148 6.279 2.215 1.00 93.88 83 LEU A C 1
ATOM 665 O O . LEU A 1 83 ? 3.063 5.055 2.307 1.00 93.88 83 LEU A O 1
ATOM 669 N N . SER A 1 84 ? 2.986 7.102 3.248 1.00 95.00 84 SER A N 1
ATOM 670 C CA . SER A 1 84 ? 2.484 6.692 4.559 1.00 95.00 84 SER A CA 1
ATOM 671 C C . SER A 1 84 ? 1.528 7.769 5.064 1.00 95.00 84 SER A C 1
ATOM 673 O O . SER A 1 84 ? 1.905 8.938 5.162 1.00 95.00 84 SER A O 1
ATOM 675 N N . ILE A 1 85 ? 0.276 7.395 5.322 1.00 94.62 85 ILE A N 1
ATOM 676 C CA . ILE A 1 85 ? -0.764 8.297 5.821 1.00 94.62 85 ILE A CA 1
ATOM 677 C C . ILE A 1 85 ? -1.476 7.679 7.017 1.00 94.62 85 ILE A C 1
ATOM 679 O O . ILE A 1 85 ? -1.699 6.471 7.080 1.00 94.62 85 ILE A O 1
ATOM 683 N N . GLN A 1 86 ? -1.884 8.525 7.958 1.00 94.81 86 GLN A N 1
ATOM 684 C CA . GLN A 1 86 ? -2.748 8.126 9.059 1.00 94.81 86 GLN A CA 1
ATOM 685 C C . GLN A 1 86 ? -4.158 8.653 8.808 1.00 94.81 86 GLN A C 1
ATOM 687 O O . GLN A 1 86 ? -4.356 9.856 8.646 1.00 94.81 86 GLN A O 1
ATOM 692 N N . LEU A 1 87 ? -5.143 7.758 8.798 1.00 93.81 87 LEU A N 1
ATOM 693 C CA . LEU A 1 87 ? -6.540 8.113 8.570 1.00 93.81 87 LEU A CA 1
ATOM 694 C C . LEU A 1 87 ? -7.340 7.972 9.867 1.00 93.81 87 LEU A C 1
ATOM 696 O O . LEU A 1 87 ? -7.377 6.876 10.434 1.00 93.81 87 LEU A O 1
ATOM 700 N N . PRO A 1 88 ? -7.986 9.046 10.357 1.00 93.44 88 PRO A N 1
ATOM 701 C CA . PRO A 1 88 ? -8.856 8.961 11.519 1.00 93.44 88 PRO A CA 1
ATOM 702 C C . PRO A 1 88 ? -10.132 8.188 11.170 1.00 93.44 88 PRO A C 1
ATOM 704 O O . PRO A 1 88 ? -10.721 8.378 10.108 1.00 93.44 88 PRO A O 1
ATOM 707 N N . GLY A 1 89 ? -10.576 7.329 12.082 1.00 90.38 89 GLY A N 1
ATOM 708 C CA . GLY A 1 89 ? -11.793 6.539 11.923 1.00 90.38 89 GLY A CA 1
ATOM 709 C C . GLY A 1 89 ? -11.667 5.119 12.461 1.00 90.38 89 GLY A C 1
ATOM 710 O O . GLY A 1 89 ? -10.612 4.689 12.924 1.00 90.38 89 GLY A O 1
ATOM 711 N N . LEU A 1 90 ? -12.785 4.400 12.418 1.00 88.38 90 LEU A N 1
ATOM 712 C CA . LEU A 1 90 ? -12.860 2.981 12.748 1.00 88.38 90 LEU A CA 1
ATOM 713 C C . LEU A 1 90 ? -13.032 2.210 11.446 1.00 88.38 90 LEU A C 1
ATOM 715 O O . LEU A 1 90 ? -14.068 2.310 10.791 1.00 88.38 90 LEU A O 1
ATOM 719 N N . PHE A 1 91 ? -12.011 1.448 11.085 1.00 88.19 91 PHE A N 1
ATOM 720 C CA . PHE A 1 91 ? -11.996 0.637 9.878 1.00 88.19 91 PHE A CA 1
ATOM 721 C C . PHE A 1 91 ? -11.672 -0.800 10.260 1.00 88.19 91 PHE A C 1
ATOM 723 O O . PHE A 1 91 ? -10.916 -1.051 11.198 1.00 88.19 91 PHE A O 1
ATOM 730 N N . ASN A 1 92 ? -12.249 -1.748 9.531 1.00 88.31 92 ASN A N 1
ATOM 731 C CA . ASN A 1 92 ? -11.805 -3.132 9.593 1.00 88.31 92 ASN A CA 1
ATOM 732 C C . ASN A 1 92 ? -10.653 -3.354 8.598 1.00 88.31 92 ASN A C 1
ATOM 734 O O . ASN A 1 92 ? -10.344 -2.492 7.771 1.00 88.31 92 ASN A O 1
ATOM 738 N N . ALA A 1 93 ? -10.024 -4.525 8.678 1.00 87.12 93 ALA A N 1
ATOM 739 C CA . ALA A 1 93 ? -8.871 -4.869 7.851 1.00 87.12 93 ALA A CA 1
ATOM 740 C C . ALA A 1 93 ? -9.157 -4.815 6.346 1.00 87.12 93 ALA A C 1
ATOM 742 O O . ALA A 1 93 ? -8.300 -4.397 5.571 1.00 87.12 93 ALA A O 1
ATOM 743 N N . ASP A 1 94 ? -10.357 -5.214 5.931 1.00 90.12 94 ASP A N 1
ATOM 744 C CA . ASP A 1 94 ? -10.714 -5.282 4.515 1.00 90.12 94 ASP A CA 1
ATOM 745 C C . ASP A 1 94 ? -10.944 -3.895 3.916 1.00 90.12 94 ASP A C 1
ATOM 747 O O . ASP A 1 94 ? -10.415 -3.593 2.847 1.00 90.12 94 ASP A O 1
ATOM 751 N N . ILE A 1 95 ? -11.653 -3.013 4.627 1.00 92.00 95 ILE A N 1
ATOM 752 C CA . ILE A 1 95 ? -11.803 -1.612 4.216 1.00 92.00 95 ILE A CA 1
ATOM 753 C C . ILE A 1 95 ? -10.435 -0.924 4.218 1.00 92.00 95 ILE A C 1
ATOM 755 O O . ILE A 1 95 ? -10.108 -0.209 3.273 1.00 92.00 95 ILE A O 1
ATOM 759 N N . GLY A 1 96 ? -9.614 -1.175 5.240 1.00 91.81 96 GLY A N 1
ATOM 760 C CA . GLY A 1 96 ? -8.259 -0.645 5.327 1.00 91.81 96 GLY A CA 1
ATOM 761 C C . GLY A 1 96 ? -7.373 -1.041 4.140 1.00 91.81 96 GLY A C 1
ATOM 762 O O . GLY A 1 96 ? -6.662 -0.202 3.594 1.00 91.81 96 GLY A O 1
ATOM 763 N N . GLU A 1 97 ? -7.462 -2.291 3.683 1.00 91.00 97 GLU A N 1
ATOM 764 C CA . GLU A 1 97 ? -6.728 -2.766 2.506 1.00 91.00 97 GLU A CA 1
ATOM 765 C C . GLU A 1 97 ? -7.215 -2.111 1.208 1.00 91.00 97 GLU A C 1
ATOM 767 O O . GLU A 1 97 ? -6.400 -1.739 0.366 1.00 91.00 97 GLU A O 1
ATOM 772 N N . LEU A 1 98 ? -8.532 -1.942 1.040 1.00 93.62 98 LEU A N 1
ATOM 773 C CA . LEU A 1 98 ? -9.095 -1.252 -0.125 1.00 93.62 98 LEU A CA 1
ATOM 774 C C . LEU A 1 98 ? -8.661 0.214 -0.176 1.00 93.62 98 LEU A C 1
ATOM 776 O O . LEU A 1 98 ? -8.358 0.726 -1.253 1.00 93.62 98 LEU A O 1
ATOM 780 N N . ILE A 1 99 ? -8.590 0.875 0.981 1.00 95.12 99 ILE A N 1
ATOM 781 C CA . ILE A 1 99 ? -8.055 2.232 1.084 1.00 95.12 99 ILE A CA 1
ATOM 782 C C . ILE A 1 99 ? -6.566 2.235 0.728 1.00 95.12 99 ILE A C 1
ATOM 784 O O . ILE A 1 99 ? -6.160 3.028 -0.113 1.00 95.12 99 ILE A O 1
ATOM 788 N N . ALA A 1 100 ? -5.762 1.323 1.279 1.00 94.12 100 ALA A N 1
ATOM 789 C CA . ALA A 1 100 ? -4.340 1.237 0.946 1.00 94.12 100 ALA A CA 1
ATOM 790 C C . ALA A 1 100 ? -4.091 1.010 -0.549 1.00 94.12 100 ALA A C 1
ATOM 792 O O . ALA A 1 100 ? -3.211 1.643 -1.133 1.00 94.12 100 ALA A O 1
ATOM 793 N N . LEU A 1 101 ? -4.917 0.182 -1.192 1.00 93.69 101 LEU A N 1
ATOM 794 C CA . LEU A 1 101 ? -4.886 0.000 -2.638 1.00 93.69 101 LEU A CA 1
ATOM 795 C C . LEU A 1 101 ? -5.260 1.284 -3.384 1.00 93.69 101 LEU A C 1
ATOM 797 O O . LEU A 1 101 ? -4.548 1.673 -4.305 1.00 93.69 101 LEU A O 1
ATOM 801 N N . ARG A 1 102 ? -6.339 1.965 -2.981 1.00 95.19 102 ARG A N 1
ATOM 802 C CA . ARG A 1 102 ? -6.755 3.242 -3.578 1.00 95.19 102 ARG A CA 1
ATOM 803 C C . ARG A 1 102 ? -5.634 4.279 -3.514 1.00 95.19 102 ARG A C 1
ATOM 805 O O . ARG A 1 102 ? -5.316 4.882 -4.534 1.00 95.19 102 ARG A O 1
ATOM 812 N N . GLU A 1 103 ? -5.033 4.471 -2.345 1.00 94.56 103 GLU A N 1
ATOM 813 C CA . GLU A 1 103 ? -3.954 5.446 -2.154 1.00 94.56 103 GLU A CA 1
ATOM 814 C C . GLU A 1 103 ? -2.688 5.060 -2.926 1.00 94.56 103 GLU A C 1
ATOM 816 O O . GLU A 1 103 ? -2.053 5.910 -3.547 1.00 94.56 103 GLU A O 1
ATOM 821 N N . GLY A 1 104 ? -2.358 3.766 -2.975 1.00 92.12 104 GLY A N 1
ATOM 822 C CA . GLY A 1 104 ? -1.269 3.263 -3.807 1.00 92.12 104 GLY A CA 1
ATOM 823 C C . GLY A 1 104 ? -1.491 3.513 -5.300 1.00 92.12 104 GLY A C 1
ATOM 824 O O . GLY A 1 104 ? -0.567 3.927 -5.993 1.00 92.12 104 GLY A O 1
ATOM 825 N N . LEU A 1 105 ? -2.713 3.336 -5.807 1.00 91.44 105 LEU A N 1
ATOM 826 C CA . LEU A 1 105 ? -3.046 3.622 -7.208 1.00 91.44 105 LEU A CA 1
ATOM 827 C C . LEU A 1 105 ? -3.020 5.126 -7.516 1.00 91.44 105 LEU A C 1
ATOM 829 O O . LEU A 1 105 ? -2.584 5.521 -8.596 1.00 91.44 105 LEU A O 1
ATOM 833 N N . LEU A 1 106 ? -3.431 5.975 -6.568 1.00 93.44 106 LEU A N 1
ATOM 834 C CA . LEU A 1 106 ? -3.275 7.427 -6.692 1.00 93.44 106 LEU A CA 1
ATOM 835 C C . LEU A 1 106 ? -1.797 7.832 -6.747 1.00 93.44 106 LEU A C 1
ATOM 837 O O . LEU A 1 106 ? -1.440 8.699 -7.543 1.00 93.44 106 LEU A O 1
ATOM 841 N N . LEU A 1 107 ? -0.933 7.175 -5.965 1.00 89.56 107 LEU A N 1
ATOM 842 C CA . LEU A 1 107 ? 0.515 7.370 -6.037 1.00 89.56 107 LEU A CA 1
ATOM 843 C C . LEU A 1 107 ? 1.061 6.983 -7.421 1.00 89.56 107 LEU A C 1
ATOM 845 O O . LEU A 1 107 ? 1.821 7.743 -8.008 1.00 89.56 107 LEU A O 1
ATOM 849 N N . VAL A 1 108 ? 0.635 5.848 -7.983 1.00 88.81 108 VAL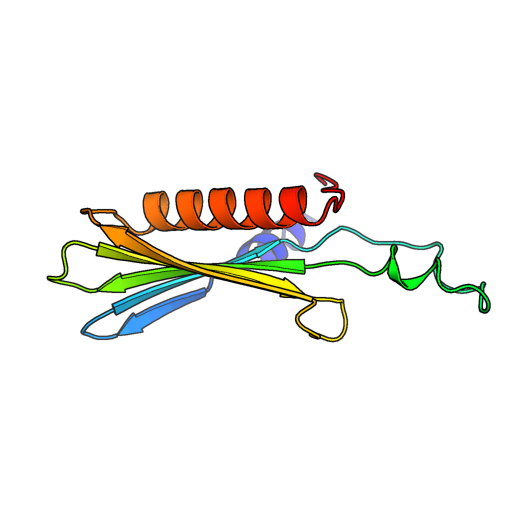 A N 1
ATOM 850 C CA . VAL A 1 108 ? 1.017 5.433 -9.346 1.00 88.81 108 VAL A CA 1
ATOM 851 C C . VAL A 1 108 ? 0.581 6.477 -10.384 1.00 88.81 108 VAL A C 1
ATOM 853 O O . VAL A 1 108 ? 1.381 6.874 -11.233 1.00 88.81 108 VAL A O 1
ATOM 856 N N . HIS A 1 109 ? -0.651 6.986 -10.274 1.00 86.81 109 HIS A N 1
ATOM 857 C CA . HIS A 1 109 ? -1.169 8.030 -11.162 1.00 86.81 109 HIS A CA 1
ATOM 858 C C . HIS A 1 109 ? -0.379 9.343 -11.056 1.00 86.81 109 HIS A C 1
ATOM 860 O O . HIS A 1 109 ? -0.052 9.938 -12.080 1.00 86.81 109 HIS A O 1
ATOM 866 N N . LEU A 1 110 ? -0.017 9.771 -9.841 1.00 87.56 110 LEU A N 1
ATOM 867 C CA . LEU A 1 110 ? 0.774 10.985 -9.602 1.00 87.56 110 LEU A CA 1
ATOM 868 C C . LEU A 1 110 ? 2.142 10.939 -10.300 1.00 87.56 110 LEU A C 1
ATOM 870 O O . LEU A 1 110 ? 2.635 11.962 -10.770 1.00 87.56 110 LEU A O 1
ATOM 874 N N . TYR A 1 111 ? 2.736 9.750 -10.391 1.00 82.19 111 TYR A N 1
ATOM 875 C CA . TYR A 1 111 ? 4.009 9.520 -11.074 1.00 82.19 111 TYR A CA 1
ATOM 876 C C . TYR A 1 111 ? 3.847 9.236 -12.580 1.00 82.19 111 TYR A C 1
ATOM 878 O O . TYR A 1 111 ? 4.830 8.912 -13.243 1.00 82.19 111 TYR A O 1
ATOM 886 N N . ASN A 1 112 ? 2.635 9.378 -13.137 1.00 83.50 112 ASN A N 1
ATOM 887 C CA . ASN A 1 112 ? 2.299 9.089 -14.538 1.00 83.50 112 ASN A CA 1
ATOM 888 C C . ASN A 1 112 ? 2.709 7.675 -14.988 1.00 83.50 112 ASN A C 1
ATOM 890 O O . ASN A 1 112 ? 3.074 7.454 -16.144 1.00 83.50 112 ASN A O 1
ATOM 894 N N . LEU A 1 113 ? 2.658 6.712 -14.069 1.00 82.25 113 LEU A N 1
ATOM 895 C CA . LEU A 1 113 ? 2.959 5.315 -14.353 1.00 82.25 113 LEU A CA 1
ATOM 896 C C . LEU A 1 113 ? 1.710 4.613 -14.897 1.00 82.25 113 LEU A C 1
ATOM 898 O O . LEU A 1 113 ? 0.594 4.843 -14.426 1.00 82.25 113 LEU A O 1
ATOM 902 N N . GLN A 1 114 ? 1.895 3.752 -15.897 1.00 76.12 114 GLN A N 1
ATOM 903 C CA . GLN A 1 114 ? 0.802 2.960 -16.459 1.00 76.12 114 GLN A CA 1
ATOM 904 C C . GLN A 1 114 ? 0.545 1.719 -15.602 1.00 76.12 114 GLN A C 1
ATOM 906 O O . GLN A 1 114 ? 1.477 1.081 -15.113 1.00 76.12 114 GLN A O 1
ATOM 911 N N . ILE A 1 115 ? -0.733 1.393 -15.419 1.00 67.81 115 ILE A N 1
ATOM 912 C CA . ILE A 1 115 ? -1.173 0.178 -14.736 1.00 67.81 115 ILE A CA 1
ATOM 913 C C . ILE A 1 115 ? -1.723 -0.749 -15.808 1.00 67.81 115 ILE A C 1
ATOM 915 O O . ILE A 1 115 ? -2.796 -0.488 -16.350 1.00 67.81 115 ILE A O 1
ATOM 919 N N . ASP A 1 116 ? -1.009 -1.836 -16.075 1.00 65.94 116 ASP A N 1
ATOM 920 C CA . ASP A 1 116 ? -1.549 -2.934 -16.866 1.00 65.94 116 ASP A CA 1
ATOM 921 C C . ASP A 1 116 ? -2.359 -3.849 -15.945 1.00 65.94 116 ASP A C 1
ATOM 923 O O . ASP A 1 116 ? -1.827 -4.501 -15.043 1.00 65.94 116 ASP A O 1
ATOM 927 N N . SER A 1 117 ? -3.678 -3.874 -16.141 1.00 54.84 117 SER A N 1
ATOM 928 C CA . SER A 1 117 ? -4.542 -4.870 -15.511 1.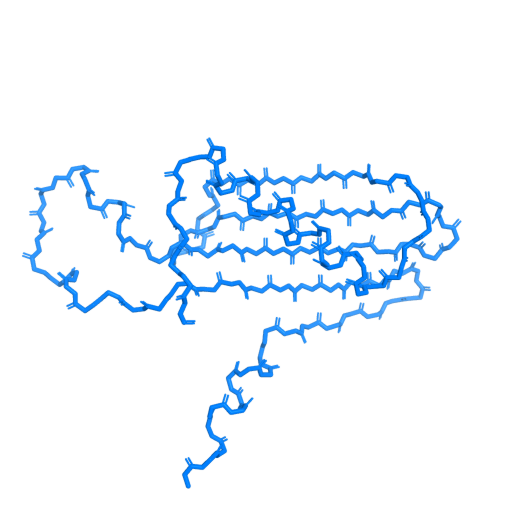00 54.84 117 SER A CA 1
ATOM 929 C C . SER A 1 117 ? -4.450 -6.175 -16.303 1.00 54.84 117 SER A C 1
ATOM 931 O O . SER A 1 117 ? -4.953 -6.244 -17.426 1.00 54.84 117 SER A O 1
ATOM 933 N N . ALA A 1 118 ? -3.786 -7.169 -15.716 1.00 47.66 118 ALA A N 1
ATOM 934 C CA . ALA A 1 118 ? -3.688 -8.540 -16.221 1.00 47.66 118 ALA A CA 1
ATOM 935 C C . ALA A 1 118 ? -5.047 -9.250 -16.304 1.00 47.66 118 ALA A C 1
ATOM 937 O O . ALA A 1 118 ? -5.853 -9.078 -15.358 1.00 47.66 118 ALA A O 1
#